Protein AF-A0A9P5CCK3-F1 (afdb_monomer)

Mean predicted aligned error: 15.85 Å

Structure (mmCIF, N/CA/C/O backbone):
data_AF-A0A9P5CCK3-F1
#
_entry.id   AF-A0A9P5CCK3-F1
#
loop_
_atom_site.group_PDB
_atom_site.id
_atom_site.type_symbol
_atom_site.label_atom_id
_atom_site.label_alt_id
_atom_site.label_comp_id
_atom_site.label_asym_id
_atom_site.label_entity_id
_atom_site.label_seq_id
_atom_site.pdbx_PDB_ins_code
_atom_site.Cartn_x
_atom_site.Cartn_y
_atom_site.Cartn_z
_atom_site.occupancy
_atom_site.B_iso_or_equiv
_atom_site.auth_seq_id
_atom_site.auth_comp_id
_atom_site.auth_asym_id
_atom_site.auth_atom_id
_atom_site.pdbx_PDB_model_num
ATOM 1 N N . MET A 1 1 ? -0.821 23.346 82.799 1.00 37.62 1 MET A N 1
ATOM 2 C CA . MET A 1 1 ? -0.224 23.910 81.573 1.00 37.62 1 MET A CA 1
ATOM 3 C C . MET A 1 1 ? 0.467 22.740 80.877 1.00 37.62 1 MET A C 1
ATOM 5 O O . MET A 1 1 ? 1.601 22.468 81.225 1.00 37.62 1 MET A O 1
ATOM 9 N N . THR A 1 2 ? -0.205 21.769 80.245 1.00 36.19 2 THR A N 1
ATOM 10 C CA . THR A 1 2 ? -1.056 21.750 79.024 1.00 36.19 2 THR A CA 1
ATOM 11 C C . THR A 1 2 ? -0.383 22.245 77.734 1.00 36.19 2 THR A C 1
ATOM 13 O O . THR A 1 2 ? 0.143 23.352 77.722 1.00 36.19 2 THR A O 1
ATOM 16 N N . HIS A 1 3 ? -0.530 21.403 76.689 1.00 37.19 3 HIS A N 1
ATOM 17 C CA . HIS A 1 3 ? -0.093 21.410 75.271 1.00 37.19 3 HIS A CA 1
ATOM 18 C C . HIS A 1 3 ? 1.233 20.679 74.959 1.00 37.19 3 HIS A C 1
ATOM 20 O O . HIS A 1 3 ? 2.292 21.119 75.388 1.00 37.19 3 HIS A O 1
ATOM 26 N N . GLU A 1 4 ? 1.240 19.447 74.409 1.00 31.91 4 GLU A N 1
ATOM 27 C CA . GLU A 1 4 ? 0.856 18.973 73.041 1.00 31.91 4 GLU A CA 1
ATOM 28 C C . GLU A 1 4 ? 1.623 19.697 71.920 1.00 31.91 4 GLU A C 1
ATOM 30 O O . GLU A 1 4 ? 1.479 20.899 71.750 1.00 31.91 4 GLU A O 1
ATOM 35 N N . GLN A 1 5 ? 2.637 19.041 71.335 1.00 36.97 5 GLN A N 1
ATOM 36 C CA . GLN A 1 5 ? 2.622 18.267 70.070 1.00 36.97 5 GLN A CA 1
ATOM 37 C C . GLN A 1 5 ? 2.594 19.122 68.792 1.00 36.97 5 GLN A C 1
ATOM 39 O O . GLN A 1 5 ? 1.658 19.879 68.588 1.00 36.97 5 GLN A O 1
ATOM 44 N N . GLN A 1 6 ? 3.584 18.892 67.913 1.00 32.06 6 GLN A N 1
ATOM 45 C CA . GLN A 1 6 ? 3.518 18.829 66.432 1.00 32.06 6 GLN A CA 1
ATOM 46 C C . GLN A 1 6 ? 4.976 18.770 65.924 1.00 32.06 6 GLN A C 1
ATOM 48 O O . GLN A 1 6 ? 5.731 19.717 66.097 1.00 32.06 6 GLN A O 1
ATOM 53 N N . SER A 1 7 ? 5.540 17.616 65.551 1.00 38.53 7 SER A N 1
ATOM 54 C CA . SER A 1 7 ? 5.262 16.786 64.367 1.00 38.53 7 SER A CA 1
ATOM 55 C C . SER A 1 7 ? 5.304 17.584 63.064 1.00 38.53 7 SER A C 1
ATOM 57 O O . SER A 1 7 ? 4.289 18.103 62.612 1.00 38.53 7 SER A O 1
ATOM 59 N N . THR A 1 8 ? 6.484 17.628 62.443 1.00 33.91 8 THR A N 1
ATOM 60 C CA . THR A 1 8 ? 6.640 18.051 61.048 1.00 33.91 8 THR A CA 1
ATOM 61 C C . THR A 1 8 ? 7.449 16.986 60.322 1.00 33.91 8 THR A C 1
ATOM 63 O O . THR A 1 8 ? 8.651 17.116 60.105 1.00 33.91 8 THR A O 1
ATOM 66 N N . VAL A 1 9 ? 6.787 15.878 59.984 1.00 35.50 9 VAL A N 1
ATOM 67 C CA . VAL A 1 9 ? 7.316 14.928 59.003 1.00 35.50 9 VAL A CA 1
ATOM 68 C C . VAL A 1 9 ? 7.017 15.521 57.631 1.00 35.50 9 VAL A C 1
ATOM 70 O O . VAL A 1 9 ? 5.876 15.525 57.172 1.00 35.50 9 VAL A O 1
ATOM 73 N N . ALA A 1 10 ? 8.041 16.090 57.001 1.00 37.50 10 ALA A N 1
ATOM 74 C CA . ALA A 1 10 ? 7.978 16.532 55.619 1.00 37.50 10 ALA A CA 1
ATOM 75 C C . ALA A 1 10 ? 7.849 15.296 54.713 1.00 37.50 10 ALA A C 1
ATOM 77 O O . ALA A 1 10 ? 8.830 14.606 54.442 1.00 37.50 10 ALA A O 1
ATOM 78 N N . ASN A 1 11 ? 6.628 15.006 54.260 1.00 35.56 11 ASN A N 1
ATOM 79 C CA . ASN A 1 11 ? 6.387 14.047 53.188 1.00 35.56 11 ASN A CA 1
ATOM 80 C C . ASN A 1 11 ? 6.945 14.623 51.880 1.00 35.56 11 ASN A C 1
ATOM 82 O O . ASN A 1 11 ? 6.294 15.406 51.187 1.00 35.56 11 ASN A O 1
ATOM 86 N N . VAL A 1 12 ? 8.173 14.229 51.553 1.00 36.00 12 VAL A N 1
ATOM 87 C CA . VAL A 1 12 ? 8.747 14.359 50.216 1.00 36.00 12 VAL A CA 1
ATOM 88 C C . VAL A 1 12 ? 7.986 13.391 49.313 1.00 36.00 12 VAL A C 1
ATOM 90 O O . VAL A 1 12 ? 8.250 12.193 49.303 1.00 36.00 12 VAL A O 1
ATOM 93 N N . ILE A 1 13 ? 7.002 13.906 48.577 1.00 36.75 13 ILE A N 1
ATOM 94 C CA . ILE A 1 13 ? 6.385 13.175 47.469 1.00 36.75 13 ILE A CA 1
ATOM 95 C C . ILE A 1 13 ? 7.411 13.173 46.334 1.00 36.75 13 ILE A C 1
ATOM 97 O O . ILE A 1 13 ? 7.508 14.118 45.551 1.00 36.75 13 ILE A O 1
ATOM 101 N N . THR A 1 14 ? 8.213 12.116 46.266 1.00 32.34 14 THR A N 1
ATOM 102 C CA . THR A 1 14 ? 8.982 11.762 45.077 1.00 32.34 14 THR A CA 1
ATOM 103 C C . THR A 1 14 ? 7.994 11.489 43.946 1.00 32.34 14 THR A C 1
ATOM 105 O O . THR A 1 14 ? 7.321 10.461 43.923 1.00 32.34 14 THR A O 1
ATOM 108 N N . ARG A 1 15 ? 7.881 12.432 43.003 1.00 35.34 15 ARG A N 1
ATOM 109 C CA . ARG A 1 15 ? 7.291 12.172 41.687 1.00 35.34 15 ARG A CA 1
ATOM 110 C C . ARG A 1 15 ? 8.165 11.130 40.996 1.00 35.34 15 ARG A C 1
ATOM 112 O O . ARG A 1 15 ? 9.223 11.451 40.468 1.00 35.34 15 ARG A O 1
ATOM 119 N N . THR A 1 16 ? 7.745 9.876 41.046 1.00 38.19 16 THR A N 1
ATOM 120 C CA . THR A 1 16 ? 8.231 8.845 40.140 1.00 38.19 16 THR A CA 1
ATOM 121 C C . THR A 1 16 ? 7.695 9.168 38.748 1.00 38.19 16 THR A C 1
ATOM 123 O O . THR A 1 16 ? 6.537 8.883 38.443 1.00 38.19 16 THR A O 1
ATOM 126 N N . ASP A 1 17 ? 8.532 9.788 37.910 1.00 43.38 17 ASP A N 1
ATOM 127 C CA . ASP A 1 17 ? 8.361 9.810 36.454 1.00 43.38 17 ASP A CA 1
ATOM 128 C C . ASP A 1 17 ? 8.371 8.359 35.955 1.00 43.38 17 ASP A C 1
ATOM 130 O O . ASP A 1 17 ? 9.406 7.774 35.638 1.00 43.38 17 ASP A O 1
ATOM 134 N N . SER A 1 18 ? 7.195 7.738 35.979 1.00 42.41 18 SER A N 1
ATOM 135 C CA . SER A 1 18 ? 6.959 6.450 35.344 1.00 42.41 18 SER A CA 1
ATOM 136 C C . SER A 1 18 ? 6.720 6.718 33.857 1.00 42.41 18 SER A C 1
ATOM 138 O O . SER A 1 18 ? 5.912 7.598 33.541 1.00 42.41 18 SER A O 1
ATOM 140 N N . PRO A 1 19 ? 7.386 6.008 32.928 1.00 44.81 19 PRO A N 1
ATOM 141 C CA . PRO A 1 19 ? 7.099 6.158 31.508 1.00 44.81 19 PRO A CA 1
ATOM 142 C C . PRO A 1 19 ? 5.617 5.848 31.269 1.00 44.81 19 PRO A C 1
ATOM 144 O O . PRO A 1 19 ? 5.087 4.857 31.773 1.00 44.81 19 PRO A O 1
ATOM 147 N N . SER A 1 20 ? 4.932 6.747 30.562 1.00 46.44 20 SER A N 1
ATOM 148 C CA . SER A 1 20 ? 3.494 6.628 30.309 1.00 46.44 20 SER A CA 1
ATOM 149 C C . SER A 1 20 ? 3.197 5.329 29.543 1.00 46.44 20 SER A C 1
ATOM 151 O O . SER A 1 20 ? 3.881 5.057 28.558 1.00 46.44 20 SER A O 1
ATOM 153 N N . PRO A 1 21 ? 2.206 4.516 29.956 1.00 48.84 21 PRO A N 1
ATOM 154 C CA . PRO 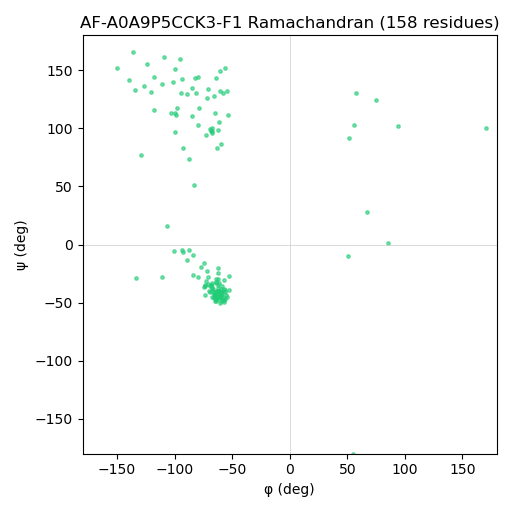A 1 21 ? 1.852 3.302 29.232 1.00 48.84 21 PRO A CA 1
ATOM 155 C C . PRO A 1 21 ? 1.154 3.639 27.906 1.00 48.84 21 PRO A C 1
ATOM 157 O O . PRO A 1 21 ? 0.140 4.347 27.880 1.00 48.84 21 PRO A O 1
ATOM 160 N N . SER A 1 22 ? 1.678 3.091 26.810 1.00 51.06 22 SER A N 1
ATOM 161 C CA . SER A 1 22 ? 1.081 3.171 25.476 1.00 51.06 22 SER A CA 1
ATOM 162 C C . SER A 1 22 ? -0.233 2.376 25.412 1.00 51.06 22 SER A C 1
ATOM 164 O O . SER A 1 22 ? -0.253 1.161 25.239 1.00 51.06 22 SER A O 1
ATOM 166 N N . VAL A 1 23 ? -1.365 3.064 25.553 1.00 54.59 23 VAL A N 1
ATOM 167 C CA . VAL A 1 23 ? -2.678 2.620 25.071 1.00 54.59 23 VAL A CA 1
ATOM 168 C C . VAL A 1 23 ? -2.683 2.536 23.540 1.00 54.59 23 VAL A C 1
ATOM 170 O O . VAL A 1 23 ? -2.604 3.539 22.828 1.00 54.59 23 VAL A O 1
ATOM 173 N N . MET A 1 24 ? -2.801 1.309 23.043 1.00 63.38 24 MET A N 1
ATOM 174 C CA . MET A 1 24 ? -2.922 1.005 21.622 1.00 63.38 24 MET A CA 1
ATOM 175 C C . MET A 1 24 ? -4.395 0.998 21.196 1.00 63.38 24 MET A C 1
ATOM 177 O O . MET A 1 24 ? -5.208 0.301 21.804 1.00 63.38 24 MET A O 1
ATOM 181 N N . VAL A 1 25 ? -4.735 1.721 20.130 1.00 68.69 25 VAL A N 1
ATOM 182 C CA . VAL A 1 25 ? -6.066 1.700 19.506 1.00 68.69 25 VAL A CA 1
ATOM 183 C C . VAL A 1 25 ? -6.030 0.832 18.256 1.00 68.69 25 VAL A C 1
ATOM 185 O O . VAL A 1 25 ? -5.062 0.854 17.500 1.00 68.69 25 VAL A O 1
ATOM 188 N N . ARG A 1 26 ? -7.090 0.044 18.057 1.00 76.81 26 ARG A N 1
ATOM 189 C CA . ARG A 1 26 ? -7.300 -0.786 16.869 1.00 76.81 26 ARG A CA 1
ATOM 190 C C . ARG A 1 26 ? -8.265 -0.072 15.935 1.00 76.81 26 ARG A C 1
ATOM 192 O O . ARG A 1 26 ? -9.439 0.058 16.267 1.00 76.81 26 ARG A O 1
ATOM 199 N N . GLU A 1 27 ? -7.786 0.356 14.779 1.00 80.81 27 GLU A N 1
ATOM 200 C CA . GLU A 1 27 ? -8.599 1.013 13.759 1.00 80.81 27 GLU A CA 1
ATOM 201 C C . GLU A 1 27 ? -8.754 0.103 12.541 1.00 80.81 27 GLU A C 1
ATOM 203 O O . GLU A 1 27 ? -7.809 -0.563 12.119 1.00 80.81 27 GLU A O 1
ATOM 208 N N . ARG A 1 28 ? -9.963 0.043 11.981 1.00 86.50 28 ARG A N 1
ATOM 209 C CA . ARG A 1 28 ? -10.212 -0.693 10.742 1.00 86.50 28 ARG A CA 1
ATOM 210 C C . ARG A 1 28 ? -9.889 0.209 9.558 1.00 86.50 28 ARG A C 1
ATOM 212 O O . ARG A 1 28 ? -10.643 1.131 9.270 1.00 86.50 28 ARG A O 1
ATOM 219 N N . MET A 1 29 ? -8.823 -0.122 8.846 1.00 90.94 29 MET A N 1
ATOM 220 C CA . MET A 1 29 ? -8.397 0.559 7.627 1.00 90.94 29 MET A CA 1
ATOM 221 C C . MET A 1 29 ? -8.830 -0.224 6.396 1.00 90.94 29 MET A C 1
ATOM 223 O O . MET A 1 29 ? -8.970 -1.446 6.443 1.00 90.94 29 MET A O 1
ATOM 227 N N . THR A 1 30 ? -9.071 0.472 5.289 1.00 92.06 30 THR A N 1
ATOM 228 C CA . THR A 1 30 ? -9.392 -0.140 3.994 1.00 92.06 30 THR A CA 1
ATOM 229 C C . THR A 1 30 ? -8.681 0.614 2.882 1.00 92.06 30 THR A C 1
ATOM 231 O O . THR A 1 30 ? -8.596 1.837 2.930 1.00 92.06 30 THR A O 1
ATOM 234 N N . ILE A 1 31 ? -8.194 -0.119 1.884 1.00 95.38 31 ILE A N 1
ATOM 235 C CA . ILE A 1 31 ? -7.645 0.433 0.648 1.00 95.38 31 ILE A CA 1
ATOM 236 C C . ILE A 1 31 ? -8.331 -0.209 -0.550 1.00 95.38 31 ILE A C 1
ATOM 238 O O . ILE A 1 31 ? -8.553 -1.425 -0.570 1.00 95.38 31 ILE A O 1
ATOM 242 N N . THR A 1 32 ? -8.677 0.608 -1.540 1.00 96.06 32 THR A N 1
ATOM 243 C CA . THR A 1 32 ? -9.223 0.127 -2.807 1.00 96.06 32 THR A CA 1
ATOM 244 C C . THR A 1 32 ? -8.122 -0.013 -3.852 1.00 96.06 32 THR A C 1
ATOM 246 O O . THR A 1 32 ? -7.055 0.597 -3.762 1.00 96.06 32 THR A O 1
ATOM 249 N N . ARG A 1 33 ? -8.391 -0.823 -4.876 1.00 96.50 33 ARG A N 1
ATOM 250 C CA . ARG A 1 33 ? -7.540 -0.935 -6.061 1.00 96.50 33 ARG A CA 1
ATOM 251 C C . ARG A 1 33 ? -7.298 0.424 -6.700 1.00 96.50 33 ARG A C 1
ATOM 253 O O . ARG A 1 33 ? -6.167 0.720 -7.059 1.00 96.50 33 ARG A O 1
ATOM 260 N N . GLU A 1 34 ? -8.347 1.224 -6.854 1.00 96.12 34 GLU A N 1
ATOM 261 C CA . GLU A 1 34 ? -8.258 2.536 -7.490 1.00 96.12 34 GLU A CA 1
ATOM 262 C C . GLU A 1 34 ? -7.292 3.450 -6.728 1.00 96.12 34 GLU A C 1
ATOM 264 O O . GLU A 1 34 ? -6.354 3.972 -7.330 1.00 96.12 34 GLU A O 1
ATOM 269 N N . ASP A 1 35 ? -7.428 3.532 -5.400 1.00 94.81 35 ASP A N 1
ATOM 270 C CA . ASP A 1 35 ? -6.526 4.321 -4.551 1.00 94.81 35 ASP A CA 1
ATOM 271 C C . ASP A 1 35 ? -5.070 3.847 -4.670 1.00 94.81 35 ASP A C 1
ATOM 273 O O . ASP A 1 35 ? -4.148 4.654 -4.821 1.00 94.81 35 ASP A O 1
ATOM 277 N N . ALA A 1 36 ? -4.854 2.526 -4.635 1.00 95.31 36 ALA A N 1
ATOM 278 C CA . ALA A 1 36 ? -3.523 1.941 -4.748 1.00 95.31 36 ALA A CA 1
ATOM 279 C C . ALA A 1 36 ? -2.887 2.225 -6.116 1.00 95.31 36 ALA A C 1
ATOM 281 O O . ALA A 1 36 ? -1.716 2.600 -6.175 1.00 95.31 36 ALA A O 1
ATOM 282 N N . VAL A 1 37 ? -3.651 2.090 -7.206 1.00 95.75 37 VAL A N 1
ATOM 283 C CA . VAL A 1 37 ? -3.193 2.376 -8.574 1.00 95.75 37 VAL A CA 1
ATOM 284 C C . VAL A 1 37 ? -2.848 3.853 -8.723 1.00 95.75 37 VAL A C 1
ATOM 286 O O . VAL A 1 37 ? -1.754 4.166 -9.190 1.00 95.75 37 VAL A O 1
ATOM 289 N N . ILE A 1 38 ? -3.729 4.760 -8.291 1.00 95.62 38 ILE A N 1
ATOM 290 C CA . ILE A 1 38 ? -3.504 6.212 -8.369 1.00 95.62 38 ILE A CA 1
ATOM 291 C C . ILE A 1 38 ? -2.201 6.603 -7.665 1.00 95.62 38 ILE A C 1
ATOM 293 O O . ILE A 1 38 ? -1.435 7.417 -8.184 1.00 95.62 38 ILE A O 1
ATOM 297 N N . ALA A 1 39 ? -1.920 6.001 -6.510 1.00 92.31 39 ALA A N 1
ATOM 298 C CA . ALA A 1 39 ? -0.742 6.326 -5.719 1.00 92.31 39 ALA A CA 1
ATOM 299 C C . ALA A 1 39 ? 0.589 5.921 -6.383 1.00 92.31 39 ALA A C 1
ATOM 301 O O . ALA A 1 39 ? 1.589 6.621 -6.206 1.00 92.31 39 ALA A O 1
ATOM 302 N N . VAL A 1 40 ? 0.625 4.818 -7.145 1.00 93.50 40 VAL A N 1
ATOM 303 C CA . VAL A 1 40 ? 1.889 4.250 -7.664 1.00 93.50 40 VAL A CA 1
ATOM 304 C C . VAL A 1 40 ? 2.063 4.378 -9.173 1.00 93.50 40 VAL A C 1
ATOM 306 O O . VAL A 1 40 ? 3.199 4.475 -9.638 1.00 93.50 40 VAL A O 1
ATOM 309 N N . ARG A 1 41 ? 0.974 4.416 -9.951 1.00 92.31 41 ARG A N 1
ATOM 310 C CA . ARG A 1 41 ? 1.024 4.288 -11.415 1.00 92.31 41 ARG A CA 1
ATOM 311 C C . ARG A 1 41 ? 1.908 5.346 -12.060 1.00 92.31 41 ARG A C 1
ATOM 313 O O . ARG A 1 41 ? 2.801 5.007 -12.825 1.00 92.31 41 ARG A O 1
ATOM 320 N N . GLY A 1 42 ? 1.737 6.610 -11.672 1.00 91.88 42 GLY A N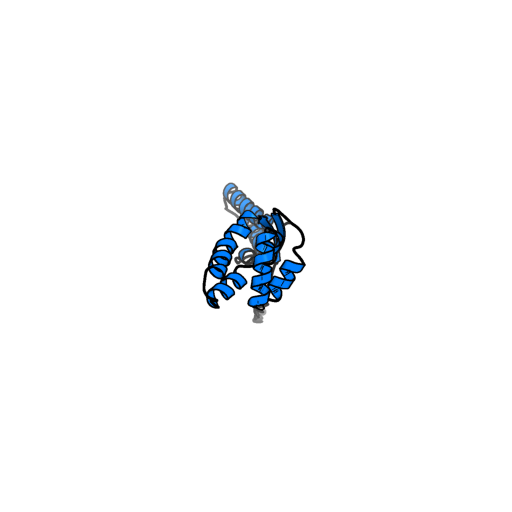 1
ATOM 321 C CA . GLY A 1 42 ? 2.540 7.702 -12.225 1.00 91.88 42 GLY A CA 1
ATOM 322 C C . GLY A 1 42 ? 4.042 7.561 -11.950 1.00 91.88 42 GLY A C 1
ATOM 323 O O . GLY A 1 42 ? 4.858 7.940 -12.787 1.00 91.88 42 GLY A O 1
ATOM 324 N N . GLN A 1 43 ? 4.428 6.985 -10.806 1.00 92.06 43 GLN A N 1
ATOM 325 C CA . GLN A 1 43 ? 5.836 6.740 -10.482 1.00 92.06 43 GLN A CA 1
ATOM 326 C C . GLN A 1 43 ? 6.399 5.572 -11.299 1.00 92.06 43 GLN A C 1
ATOM 328 O O . GLN A 1 43 ? 7.496 5.692 -11.840 1.00 92.06 43 GLN A O 1
ATOM 333 N N . ILE A 1 44 ? 5.633 4.486 -11.430 1.00 92.50 44 ILE A N 1
ATOM 334 C CA . ILE A 1 44 ? 5.993 3.312 -12.235 1.00 92.50 44 ILE A CA 1
ATOM 335 C C . ILE A 1 44 ? 6.170 3.706 -13.705 1.00 92.50 44 ILE A C 1
ATOM 337 O O . ILE A 1 44 ? 7.229 3.460 -14.280 1.00 92.50 44 ILE A O 1
ATOM 341 N N . ASP A 1 45 ? 5.193 4.412 -14.280 1.00 93.25 45 ASP A N 1
ATOM 342 C CA . ASP A 1 45 ? 5.265 4.896 -15.660 1.00 93.25 45 ASP A CA 1
ATOM 343 C C . ASP A 1 45 ? 6.486 5.816 -15.856 1.00 93.25 45 ASP A C 1
ATOM 345 O O . ASP A 1 45 ? 7.185 5.727 -16.864 1.00 93.25 45 ASP A O 1
ATOM 349 N N . THR A 1 46 ? 6.796 6.682 -14.884 1.00 92.25 46 THR A N 1
ATOM 350 C CA . THR A 1 46 ? 7.983 7.553 -14.964 1.00 92.25 46 THR A CA 1
ATOM 351 C C . THR A 1 46 ? 9.279 6.745 -14.933 1.00 92.25 46 THR A C 1
ATOM 353 O O . THR A 1 46 ? 10.185 7.038 -15.711 1.00 92.25 46 THR A O 1
ATOM 356 N N . ILE A 1 47 ? 9.375 5.730 -14.070 1.00 91.44 47 ILE A N 1
ATOM 357 C CA . ILE A 1 47 ? 10.560 4.869 -13.961 1.00 91.44 47 ILE A CA 1
ATOM 358 C C . ILE A 1 47 ? 10.802 4.109 -15.267 1.00 91.44 47 ILE A C 1
ATOM 360 O O . ILE A 1 47 ? 11.939 4.062 -15.728 1.00 91.44 47 ILE A O 1
ATOM 364 N N . TRP A 1 48 ? 9.754 3.573 -15.896 1.00 90.25 48 TRP A N 1
ATOM 365 C CA . TRP A 1 48 ? 9.888 2.839 -17.158 1.00 90.25 48 TRP A CA 1
ATOM 366 C C . TRP A 1 48 ? 10.231 3.720 -18.360 1.00 90.25 48 TRP A C 1
ATOM 368 O O . TRP A 1 48 ? 10.875 3.251 -19.296 1.00 90.25 48 TRP A O 1
ATOM 378 N N . ASN A 1 49 ? 9.830 4.993 -18.339 1.00 91.56 49 ASN A N 1
ATOM 379 C CA . ASN A 1 49 ? 10.096 5.938 -19.428 1.00 91.56 49 ASN A CA 1
ATOM 380 C C . ASN A 1 49 ? 11.383 6.760 -19.241 1.00 91.56 49 ASN A C 1
ATOM 382 O O . ASN A 1 49 ? 11.767 7.506 -20.143 1.00 91.56 49 ASN A O 1
ATOM 386 N N . SER A 1 50 ? 12.046 6.651 -18.088 1.00 86.31 50 SER A N 1
ATOM 387 C CA . SER A 1 50 ? 13.243 7.429 -17.756 1.00 86.31 50 SER A CA 1
ATOM 388 C C . SER A 1 50 ? 14.496 6.560 -17.745 1.00 86.31 50 SER A C 1
ATOM 390 O O . SER A 1 50 ? 14.441 5.340 -17.600 1.00 86.31 50 SER A O 1
ATOM 392 N N . ALA A 1 51 ? 15.665 7.197 -17.846 1.00 86.75 51 ALA A N 1
ATOM 393 C CA . ALA A 1 51 ? 16.903 6.530 -17.461 1.00 86.75 51 ALA A CA 1
ATOM 394 C C . ALA A 1 51 ? 16.837 6.143 -15.973 1.00 86.75 51 ALA A C 1
ATOM 396 O O . ALA A 1 51 ? 16.191 6.827 -15.179 1.00 86.75 51 ALA A O 1
ATOM 397 N N . TRP A 1 52 ? 17.514 5.053 -15.602 1.00 88.62 52 TRP A N 1
ATOM 398 C CA . TRP A 1 52 ? 17.521 4.552 -14.229 1.00 88.62 52 TRP A CA 1
ATOM 399 C C . TRP A 1 52 ? 17.940 5.644 -13.229 1.00 88.62 52 TRP A C 1
ATOM 401 O O . TRP A 1 52 ? 19.102 6.052 -13.200 1.00 88.62 52 TRP A O 1
ATOM 411 N N . ASP A 1 53 ? 16.995 6.095 -12.399 1.00 91.56 53 ASP A N 1
ATOM 412 C CA . ASP A 1 53 ? 17.193 7.159 -11.409 1.00 91.56 53 ASP A CA 1
ATOM 413 C C . ASP A 1 53 ? 16.959 6.626 -9.993 1.00 91.56 53 ASP A C 1
ATOM 415 O O . ASP A 1 53 ? 15.851 6.237 -9.617 1.00 91.56 53 ASP A O 1
ATOM 419 N N . VAL A 1 54 ? 18.012 6.632 -9.179 1.00 90.69 54 VAL A N 1
ATOM 420 C CA . VAL A 1 54 ? 17.984 6.131 -7.799 1.00 90.69 54 VAL A CA 1
ATOM 421 C C . VAL A 1 54 ? 16.952 6.861 -6.929 1.00 90.69 54 VAL A C 1
ATOM 423 O O . VAL A 1 54 ? 16.305 6.223 -6.102 1.00 90.69 54 VAL A O 1
ATOM 42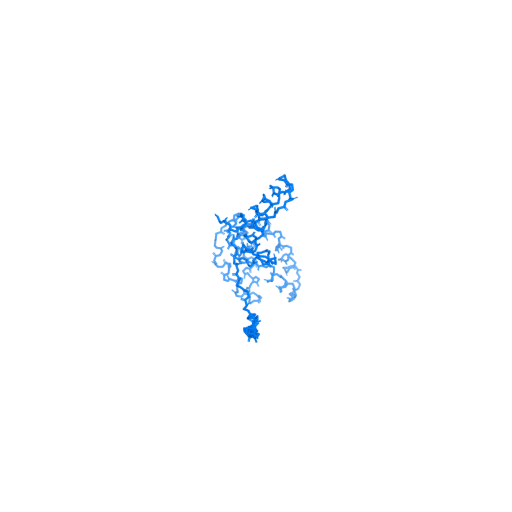6 N N . ASN A 1 55 ? 16.739 8.165 -7.122 1.00 92.06 55 ASN A N 1
ATOM 427 C CA . ASN A 1 55 ? 15.778 8.934 -6.329 1.00 92.06 55 ASN A CA 1
ATOM 428 C C . ASN A 1 55 ? 14.336 8.529 -6.642 1.00 92.06 55 ASN A C 1
ATOM 430 O O . ASN A 1 55 ? 13.529 8.381 -5.726 1.00 92.06 55 ASN A O 1
ATOM 434 N N . LEU A 1 56 ? 14.016 8.309 -7.922 1.00 90.88 56 LEU A N 1
ATOM 435 C CA . LEU A 1 56 ? 12.693 7.822 -8.327 1.00 90.88 56 LEU A CA 1
ATOM 436 C C . LEU A 1 56 ? 12.435 6.413 -7.792 1.00 90.88 56 LEU A C 1
ATOM 438 O O . LEU A 1 56 ? 11.364 6.148 -7.249 1.00 90.88 56 LEU A O 1
ATOM 442 N N . ASN A 1 57 ? 13.438 5.537 -7.878 1.00 92.44 57 ASN A N 1
ATOM 443 C CA . ASN A 1 57 ? 13.365 4.186 -7.330 1.00 92.44 57 ASN A CA 1
ATOM 444 C C . ASN A 1 57 ? 13.138 4.197 -5.806 1.00 92.44 57 ASN A C 1
ATOM 446 O O . ASN A 1 57 ? 12.254 3.502 -5.308 1.00 92.44 57 ASN A O 1
ATOM 450 N N . ASN A 1 58 ? 13.883 5.020 -5.062 1.00 92.81 58 ASN A N 1
ATOM 451 C CA . ASN A 1 58 ? 13.705 5.145 -3.613 1.00 92.81 58 ASN A CA 1
ATOM 452 C C . ASN A 1 58 ? 12.320 5.690 -3.258 1.00 92.81 58 ASN A C 1
ATOM 454 O O . ASN A 1 58 ? 11.662 5.156 -2.369 1.00 92.81 58 ASN A O 1
ATOM 458 N N . LYS A 1 59 ? 11.834 6.686 -4.002 1.00 93.19 59 LYS A N 1
ATOM 459 C CA . LYS A 1 59 ? 10.496 7.245 -3.796 1.00 93.19 59 LYS A CA 1
ATOM 460 C C . LYS A 1 59 ? 9.393 6.208 -4.016 1.00 93.19 59 LYS A C 1
ATOM 462 O O . LYS A 1 59 ? 8.454 6.151 -3.222 1.00 93.19 59 LYS A O 1
ATOM 467 N N . LEU A 1 60 ? 9.510 5.373 -5.052 1.00 93.75 60 LEU A N 1
ATOM 468 C CA . LEU A 1 60 ? 8.568 4.273 -5.277 1.00 93.75 60 LEU A CA 1
ATOM 469 C C . LEU A 1 60 ? 8.613 3.262 -4.133 1.00 93.75 60 LEU A C 1
ATOM 471 O O . LEU A 1 60 ? 7.568 2.876 -3.612 1.00 93.75 60 LEU A O 1
ATOM 475 N N . LYS A 1 61 ? 9.816 2.900 -3.682 1.00 93.94 61 LYS A N 1
ATOM 476 C CA . LYS A 1 61 ? 10.000 2.001 -2.540 1.00 93.94 61 LYS A CA 1
ATOM 477 C C . LYS A 1 61 ? 9.353 2.531 -1.258 1.00 93.94 61 LYS A C 1
ATOM 479 O O . LYS A 1 61 ? 8.749 1.751 -0.534 1.00 93.94 61 LYS A O 1
ATOM 484 N N . GLU A 1 62 ? 9.473 3.827 -0.986 1.00 93.44 62 GLU A N 1
ATOM 485 C CA . GLU A 1 62 ? 8.869 4.481 0.185 1.00 93.44 62 GLU A CA 1
ATOM 486 C C . GLU A 1 62 ? 7.348 4.631 0.067 1.00 93.44 62 GLU A C 1
ATOM 488 O O . GLU A 1 62 ? 6.645 4.597 1.074 1.00 93.44 62 GLU A O 1
ATOM 493 N N . THR A 1 63 ? 6.834 4.796 -1.154 1.00 93.88 63 THR A N 1
ATOM 494 C CA . THR A 1 63 ? 5.391 4.925 -1.408 1.00 93.88 63 THR A CA 1
ATOM 495 C C . THR A 1 63 ? 4.676 3.579 -1.258 1.00 93.88 63 THR A C 1
ATOM 497 O O . THR A 1 63 ? 3.527 3.531 -0.821 1.00 93.88 63 THR A O 1
ATOM 500 N N . LEU A 1 64 ? 5.335 2.479 -1.629 1.00 94.94 64 LEU A N 1
ATOM 501 C CA . LEU A 1 64 ? 4.746 1.146 -1.601 1.00 94.94 64 LEU A CA 1
ATOM 502 C C . LEU A 1 64 ? 4.547 0.629 -0.175 1.00 94.94 64 LEU A C 1
ATOM 504 O O . LEU A 1 64 ? 5.453 0.620 0.655 1.00 94.94 64 LEU A O 1
ATOM 508 N N . THR A 1 65 ? 3.363 0.075 0.062 1.00 95.12 65 THR A N 1
ATOM 509 C CA . THR A 1 65 ? 3.050 -0.698 1.265 1.00 95.12 65 THR A CA 1
ATOM 510 C C . THR A 1 65 ? 2.544 -2.081 0.874 1.00 95.12 65 THR A C 1
ATOM 512 O O . THR A 1 65 ? 1.980 -2.260 -0.208 1.00 95.12 65 THR A O 1
ATOM 515 N N . GLU A 1 66 ? 2.688 -3.063 1.766 1.00 95.31 66 GLU A N 1
ATOM 516 C CA . GLU A 1 66 ? 2.152 -4.417 1.555 1.00 95.31 66 GLU A CA 1
ATOM 517 C C . GLU A 1 66 ? 0.652 -4.386 1.211 1.00 95.31 66 GLU A C 1
ATOM 519 O O . GLU A 1 66 ? 0.205 -5.077 0.298 1.00 95.31 66 GLU A O 1
ATOM 524 N N . GLN A 1 67 ? -0.114 -3.507 1.869 1.00 95.50 67 GLN A N 1
ATOM 525 C CA . GLN A 1 67 ? -1.566 -3.416 1.685 1.00 95.50 67 GLN A CA 1
ATOM 526 C C . GLN A 1 67 ? -1.955 -2.886 0.305 1.00 95.50 67 GLN A C 1
ATOM 528 O O . GLN A 1 67 ? -2.933 -3.353 -0.279 1.00 95.50 67 GLN A O 1
ATOM 533 N N . MET A 1 68 ? -1.164 -1.962 -0.249 1.00 95.81 68 MET A N 1
ATOM 534 C CA . MET A 1 68 ? -1.326 -1.517 -1.634 1.00 95.81 68 MET A CA 1
ATOM 535 C C . MET A 1 68 ? -1.039 -2.661 -2.599 1.00 95.81 68 MET A C 1
ATOM 537 O O . MET A 1 68 ? -1.858 -2.942 -3.469 1.00 95.81 68 MET A O 1
ATOM 541 N N . VAL A 1 69 ? 0.083 -3.363 -2.408 1.00 96.06 69 VAL A N 1
ATOM 542 C CA . VAL A 1 69 ? 0.502 -4.464 -3.286 1.00 96.06 69 VAL A CA 1
ATOM 543 C C . VAL A 1 69 ? -0.570 -5.550 -3.381 1.00 96.06 69 VAL A C 1
ATOM 545 O O . VAL A 1 69 ? -0.819 -6.050 -4.473 1.00 96.06 69 VAL A O 1
ATOM 548 N N . ILE A 1 70 ? -1.272 -5.864 -2.288 1.00 96.25 70 ILE A N 1
ATOM 549 C CA . ILE A 1 70 ? -2.359 -6.858 -2.278 1.00 96.25 70 ILE A CA 1
ATOM 550 C C . ILE A 1 70 ? -3.454 -6.549 -3.312 1.00 96.25 70 ILE A C 1
ATOM 552 O O . ILE A 1 70 ? -3.904 -7.463 -4.009 1.00 96.25 70 ILE A O 1
ATOM 556 N N . VAL A 1 71 ? -3.877 -5.287 -3.425 1.00 96.88 71 VAL A N 1
ATOM 557 C CA . VAL A 1 71 ? -5.012 -4.870 -4.274 1.00 96.88 71 VAL A CA 1
ATOM 558 C C . VAL A 1 71 ? -4.608 -4.414 -5.674 1.00 96.88 71 VAL A C 1
ATOM 560 O O . VAL A 1 71 ? -5.483 -4.122 -6.494 1.00 96.88 71 VAL A O 1
ATOM 563 N N . LEU A 1 72 ? -3.303 -4.335 -5.959 1.00 96.56 72 LEU A N 1
ATOM 564 C CA . LEU A 1 72 ? -2.835 -3.918 -7.275 1.00 96.56 72 LEU A CA 1
ATOM 565 C C . LEU A 1 72 ? -3.269 -4.914 -8.367 1.00 96.56 72 LEU A C 1
ATOM 567 O O . LEU A 1 72 ? -3.268 -6.129 -8.137 1.00 96.56 72 LEU A O 1
ATOM 571 N N . PRO A 1 73 ? -3.605 -4.409 -9.565 1.00 95.69 73 PRO A N 1
ATOM 572 C CA . PRO A 1 73 ? -3.850 -5.231 -10.740 1.00 95.69 73 PRO A CA 1
ATOM 573 C C . PRO A 1 73 ? -2.661 -6.143 -11.100 1.00 95.69 73 PRO A C 1
ATOM 575 O O . PRO A 1 73 ? -1.511 -5.775 -10.836 1.00 95.69 73 PRO A O 1
ATOM 578 N N . PRO A 1 74 ? -2.906 -7.303 -11.740 1.00 94.44 74 PRO A N 1
ATOM 579 C CA . PRO A 1 74 ? -1.850 -8.234 -12.141 1.00 94.44 74 PRO A CA 1
ATOM 580 C C . PRO A 1 74 ? -0.762 -7.625 -13.037 1.00 94.44 74 PRO A C 1
ATOM 582 O O . PRO A 1 74 ? 0.413 -7.915 -12.830 1.00 94.44 74 PRO A O 1
ATOM 585 N N . ASP A 1 75 ? -1.128 -6.753 -13.979 1.00 93.69 75 ASP A N 1
ATOM 586 C CA . ASP A 1 75 ? -0.193 -6.065 -14.881 1.00 93.69 75 ASP A CA 1
ATOM 587 C C . ASP A 1 75 ? 0.793 -5.182 -14.105 1.00 93.69 75 ASP A C 1
ATOM 589 O O . ASP A 1 75 ? 2.005 -5.271 -14.288 1.00 93.69 75 ASP A O 1
ATOM 593 N N . ILE A 1 76 ? 0.293 -4.406 -13.140 1.00 94.50 76 ILE A N 1
ATOM 594 C CA . ILE A 1 76 ? 1.143 -3.554 -12.300 1.00 94.50 76 ILE A CA 1
ATOM 595 C C . ILE A 1 76 ? 2.008 -4.400 -11.357 1.00 94.50 76 ILE A C 1
ATOM 597 O O . ILE A 1 76 ? 3.162 -4.059 -11.100 1.00 94.50 76 ILE A O 1
ATOM 601 N N . LYS A 1 77 ? 1.490 -5.523 -10.846 1.00 95.31 77 LYS A N 1
ATOM 602 C CA . LYS A 1 77 ? 2.279 -6.463 -10.030 1.00 95.31 77 LYS A CA 1
ATOM 603 C C . LYS A 1 77 ? 3.443 -7.064 -10.824 1.00 95.31 77 LYS A C 1
ATOM 605 O O . LYS A 1 77 ? 4.526 -7.240 -10.266 1.00 95.31 77 LYS A O 1
ATOM 610 N N . GLU A 1 78 ? 3.254 -7.357 -12.107 1.00 94.44 78 GLU A N 1
ATOM 611 C CA . GLU A 1 78 ? 4.310 -7.873 -12.985 1.00 94.44 78 GLU A CA 1
ATOM 612 C C . GLU A 1 78 ? 5.405 -6.824 -13.241 1.00 94.44 78 GLU A C 1
ATOM 614 O O . GLU A 1 78 ? 6.600 -7.106 -13.078 1.00 94.44 78 GLU A O 1
ATOM 619 N N . GLU A 1 79 ? 5.006 -5.585 -13.538 1.00 94.75 79 GLU A N 1
ATOM 620 C CA . GLU A 1 79 ? 5.927 -4.450 -13.656 1.00 94.75 79 GLU A CA 1
ATOM 621 C C . GLU A 1 79 ? 6.713 -4.237 -12.353 1.00 94.75 79 GLU A C 1
ATOM 623 O O . GLU A 1 79 ? 7.945 -4.152 -12.367 1.00 94.75 79 GLU A O 1
ATOM 628 N N . LEU A 1 80 ? 6.025 -4.237 -11.206 1.00 95.50 80 LEU A N 1
ATOM 629 C CA . LEU A 1 80 ? 6.653 -4.107 -9.890 1.00 95.50 80 LEU A CA 1
ATOM 630 C C . LEU A 1 80 ? 7.571 -5.279 -9.550 1.00 95.50 80 LEU A C 1
ATOM 632 O O . LEU A 1 80 ? 8.587 -5.067 -8.897 1.00 95.50 80 LEU A O 1
ATOM 636 N N . THR A 1 81 ? 7.263 -6.495 -10.001 1.00 95.69 81 THR A N 1
ATOM 637 C CA . THR A 1 81 ? 8.136 -7.664 -9.810 1.00 95.69 81 THR A CA 1
ATOM 638 C C . THR A 1 81 ? 9.458 -7.464 -10.538 1.00 95.69 81 THR A C 1
ATOM 640 O O . THR A 1 81 ? 10.531 -7.689 -9.976 1.00 95.69 81 THR A O 1
ATOM 643 N N . THR A 1 82 ? 9.392 -6.997 -11.784 1.00 94.69 82 THR A N 1
ATOM 644 C CA . THR A 1 82 ? 10.588 -6.710 -12.583 1.00 94.69 82 THR A CA 1
ATOM 645 C C . THR A 1 82 ? 11.396 -5.580 -11.953 1.00 94.69 82 THR A C 1
ATOM 647 O O . THR A 1 82 ? 12.602 -5.715 -11.736 1.00 94.69 82 THR A O 1
ATOM 650 N N . TRP A 1 83 ? 10.719 -4.497 -11.576 1.00 95.50 83 TRP A N 1
ATOM 651 C CA . TRP A 1 83 ? 11.331 -3.365 -10.894 1.00 95.50 83 TRP A CA 1
ATOM 652 C C . TRP A 1 83 ? 11.985 -3.753 -9.556 1.00 95.50 83 TRP A C 1
ATOM 654 O O . TRP A 1 83 ? 13.110 -3.335 -9.267 1.00 95.50 83 TRP A O 1
ATOM 664 N N . ALA A 1 84 ? 11.322 -4.571 -8.737 1.00 95.19 84 ALA A N 1
ATOM 665 C CA . ALA A 1 84 ? 11.824 -4.976 -7.427 1.00 95.19 84 ALA A CA 1
ATOM 666 C C . ALA A 1 84 ? 13.114 -5.799 -7.559 1.00 95.19 84 ALA A C 1
ATOM 668 O O . ALA A 1 84 ? 14.084 -5.510 -6.858 1.00 95.19 84 ALA A O 1
ATOM 669 N N . ARG A 1 85 ? 13.173 -6.705 -8.544 1.00 94.81 85 ARG A N 1
ATOM 670 C CA . ARG A 1 85 ? 14.383 -7.476 -8.870 1.00 94.81 85 ARG A CA 1
ATOM 671 C C . ARG A 1 85 ? 15.532 -6.594 -9.343 1.00 94.81 85 ARG A C 1
ATOM 673 O O . ARG A 1 85 ? 16.666 -6.777 -8.913 1.00 94.81 85 ARG A O 1
ATOM 680 N N . MET A 1 86 ? 15.249 -5.621 -10.212 1.00 92.38 86 MET A N 1
ATOM 681 C CA . MET A 1 86 ? 16.264 -4.682 -10.706 1.00 92.38 86 MET A CA 1
ATOM 682 C C . MET A 1 86 ? 16.789 -3.760 -9.598 1.00 92.38 86 MET A C 1
ATOM 684 O O . MET A 1 86 ? 17.980 -3.462 -9.556 1.00 92.38 86 MET A O 1
ATOM 688 N N . SER A 1 87 ? 15.911 -3.315 -8.696 1.00 91.50 87 SER A N 1
ATOM 689 C CA . SER A 1 87 ? 16.259 -2.421 -7.583 1.00 91.50 87 SER A CA 1
ATOM 690 C C . SER A 1 87 ? 16.815 -3.147 -6.352 1.00 91.50 87 SER A C 1
ATOM 692 O O . SER A 1 87 ? 17.285 -2.491 -5.423 1.00 91.50 87 SER A O 1
ATOM 694 N N . GLY A 1 88 ? 16.760 -4.484 -6.317 1.00 92.25 88 GLY A N 1
ATOM 695 C CA . GLY A 1 88 ? 17.142 -5.289 -5.154 1.00 92.25 88 GLY A CA 1
ATOM 696 C C . GLY A 1 8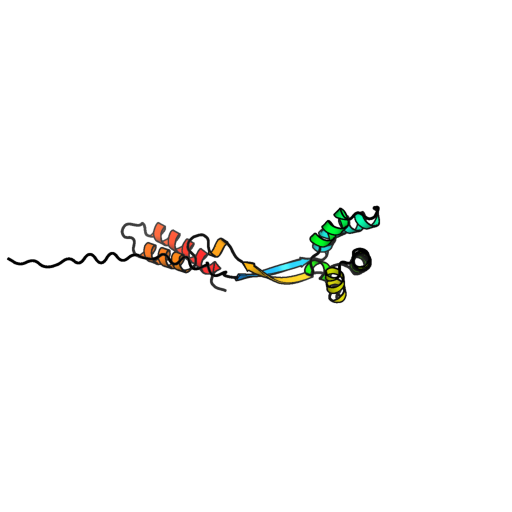8 ? 16.202 -5.113 -3.954 1.00 92.25 88 GLY A C 1
ATOM 697 O O . GLY A 1 88 ? 16.624 -5.229 -2.801 1.00 92.25 88 GLY A O 1
ATOM 698 N N . SER A 1 89 ? 14.930 -4.788 -4.196 1.00 92.44 89 SER A N 1
ATOM 699 C CA . SER A 1 89 ? 13.932 -4.530 -3.153 1.00 92.44 89 SER A CA 1
ATOM 700 C C . SER A 1 89 ? 13.238 -5.817 -2.699 1.00 92.44 89 SER A C 1
ATOM 702 O O . SER A 1 89 ? 12.057 -6.036 -2.961 1.00 92.44 89 SER A O 1
ATOM 704 N N . THR A 1 90 ? 13.963 -6.640 -1.938 1.00 93.75 90 THR A N 1
ATOM 705 C CA . THR A 1 90 ? 13.507 -7.963 -1.465 1.00 93.75 90 THR A CA 1
ATOM 706 C C . THR A 1 90 ? 12.205 -7.938 -0.656 1.00 93.75 90 THR A C 1
ATOM 708 O O . THR A 1 90 ? 11.419 -8.885 -0.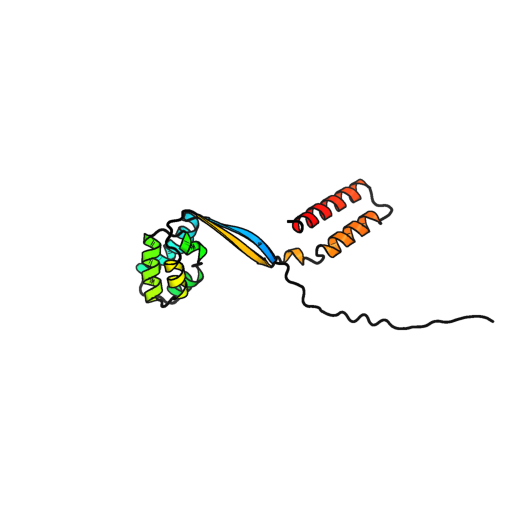711 1.00 93.75 90 THR A O 1
ATOM 711 N N . CYS A 1 91 ? 11.933 -6.852 0.077 1.00 94.38 91 CYS A N 1
ATOM 712 C CA . CYS A 1 91 ? 10.673 -6.682 0.804 1.00 94.38 91 CYS A CA 1
ATOM 713 C C . CYS A 1 91 ? 9.470 -6.606 -0.144 1.00 94.38 91 CYS A C 1
ATOM 715 O O . CYS A 1 91 ? 8.460 -7.259 0.103 1.00 94.38 91 CYS A O 1
ATOM 717 N N . VAL A 1 92 ? 9.604 -5.874 -1.254 1.00 94.75 92 VAL A N 1
ATOM 718 C CA . VAL A 1 92 ? 8.543 -5.729 -2.255 1.00 94.75 92 VAL A CA 1
ATOM 719 C C . VAL A 1 92 ? 8.343 -7.038 -3.012 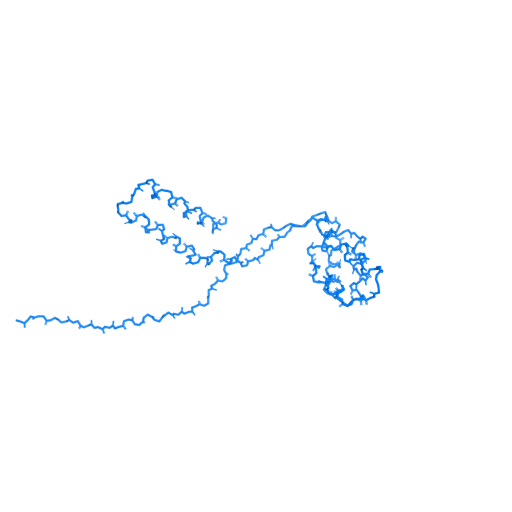1.00 94.75 92 VAL A C 1
ATOM 721 O O . VAL A 1 92 ? 7.200 -7.437 -3.210 1.00 94.75 92 VAL A O 1
ATOM 724 N N . GLU A 1 93 ? 9.422 -7.751 -3.352 1.00 95.38 93 GLU A N 1
ATOM 725 C CA . GLU A 1 93 ? 9.324 -9.101 -3.934 1.00 95.38 93 GLU A CA 1
ATOM 726 C C . GLU A 1 93 ? 8.523 -10.042 -3.026 1.00 95.38 93 GLU A C 1
ATOM 728 O O . GLU A 1 93 ? 7.576 -10.681 -3.476 1.00 95.38 93 GLU A O 1
ATOM 733 N N . THR A 1 94 ? 8.820 -10.042 -1.724 1.00 96.25 94 THR A N 1
ATOM 734 C CA . THR A 1 94 ? 8.101 -10.877 -0.748 1.00 96.25 94 THR A CA 1
ATOM 735 C C . THR A 1 94 ? 6.614 -10.515 -0.665 1.00 96.25 94 THR A C 1
ATOM 737 O O . THR A 1 94 ? 5.763 -11.397 -0.548 1.00 96.25 94 THR A O 1
ATOM 740 N N . TRP A 1 95 ? 6.269 -9.224 -0.714 1.00 96.75 95 TRP A N 1
ATOM 741 C CA . TRP A 1 95 ? 4.868 -8.791 -0.729 1.00 96.75 95 TRP A CA 1
ATOM 742 C C . TRP A 1 95 ? 4.150 -9.241 -2.002 1.00 96.75 95 TRP A C 1
ATOM 744 O O . TRP A 1 95 ? 3.023 -9.723 -1.921 1.00 96.75 95 TRP A O 1
ATOM 754 N N . LEU A 1 96 ? 4.806 -9.135 -3.160 1.00 95.62 96 LEU A N 1
ATOM 755 C CA . LEU A 1 96 ? 4.263 -9.559 -4.453 1.00 95.62 96 LEU A CA 1
ATOM 756 C C . LEU A 1 96 ? 4.030 -11.073 -4.509 1.00 95.62 96 LEU A C 1
ATOM 758 O O . LEU A 1 96 ? 2.974 -11.505 -4.963 1.00 95.62 96 LEU A O 1
ATOM 762 N N . GLU A 1 97 ? 4.955 -11.874 -3.976 1.00 94.31 97 GLU A N 1
ATOM 763 C CA . GLU A 1 97 ? 4.806 -13.333 -3.875 1.00 94.31 97 GLU A CA 1
ATOM 764 C C . GLU A 1 97 ? 3.615 -13.745 -3.001 1.00 94.31 97 GLU A C 1
ATOM 766 O O . GLU A 1 97 ? 2.944 -14.739 -3.281 1.00 94.31 97 GLU A O 1
ATOM 771 N N . ARG A 1 98 ? 3.327 -12.976 -1.944 1.00 93.44 98 ARG A N 1
ATOM 772 C CA . ARG A 1 98 ? 2.170 -13.206 -1.064 1.00 93.44 98 ARG A CA 1
ATOM 773 C C . ARG A 1 98 ? 0.864 -12.682 -1.658 1.00 93.44 98 ARG A C 1
ATOM 775 O O . ARG A 1 98 ? -0.201 -13.217 -1.359 1.00 93.44 98 ARG A O 1
ATOM 782 N N . ALA A 1 99 ? 0.928 -11.654 -2.498 1.00 92.81 99 ALA A N 1
ATOM 783 C CA . ALA A 1 99 ? -0.217 -10.979 -3.101 1.00 92.81 99 ALA A CA 1
ATOM 784 C C . ALA A 1 99 ? -0.749 -11.696 -4.359 1.00 92.81 99 ALA A C 1
ATOM 786 O O . ALA A 1 99 ? -0.958 -11.071 -5.402 1.00 92.81 99 ALA A O 1
ATOM 787 N N . THR A 1 100 ? -1.009 -13.002 -4.260 1.00 88.56 100 THR A N 1
ATOM 788 C CA . THR A 1 100 ? -1.463 -13.839 -5.389 1.00 88.56 100 THR A CA 1
ATOM 789 C C . THR A 1 100 ? -2.903 -13.566 -5.822 1.00 88.56 100 THR A C 1
ATOM 791 O O . THR A 1 100 ? -3.279 -13.848 -6.956 1.00 88.56 100 THR A O 1
ATOM 794 N N . GLU A 1 101 ? -3.720 -13.013 -4.928 1.00 88.00 101 GLU A N 1
ATOM 795 C CA . GLU A 1 101 ? -5.132 -12.748 -5.184 1.00 88.00 101 GLU A CA 1
ATOM 796 C C . GLU A 1 101 ? -5.346 -11.437 -5.960 1.00 88.00 101 GLU A C 1
ATOM 798 O O . GLU A 1 101 ? -4.682 -10.427 -5.712 1.00 88.00 101 GLU A O 1
ATOM 803 N N . ASP A 1 102 ? -6.334 -11.431 -6.858 1.00 92.00 102 ASP A N 1
ATOM 804 C CA . ASP A 1 102 ? -6.783 -10.234 -7.574 1.00 92.00 102 ASP A CA 1
ATOM 805 C C . ASP A 1 102 ? -7.945 -9.561 -6.820 1.00 92.00 102 ASP A C 1
ATOM 807 O O . ASP A 1 102 ? -9.123 -9.800 -7.089 1.00 92.00 102 ASP A O 1
ATOM 811 N N . LYS A 1 103 ? -7.616 -8.746 -5.809 1.00 91.31 103 LYS A N 1
ATOM 812 C CA . LYS A 1 103 ? -8.603 -8.080 -4.939 1.00 91.31 103 LYS A CA 1
ATOM 813 C C . LYS A 1 103 ? -8.946 -6.679 -5.432 1.00 91.31 103 LYS A C 1
ATOM 815 O O . LYS A 1 103 ? -8.076 -5.943 -5.887 1.00 91.31 103 LYS A O 1
ATOM 820 N N . GLN A 1 104 ? -10.214 -6.289 -5.303 1.00 94.56 104 GLN A N 1
ATOM 821 C CA . GLN A 1 104 ? -10.658 -4.905 -5.539 1.00 94.56 104 GLN A CA 1
ATOM 822 C C . GLN A 1 104 ? -10.468 -4.012 -4.309 1.00 94.56 104 GLN A C 1
ATOM 824 O O . GLN A 1 104 ? -10.332 -2.800 -4.431 1.00 94.56 104 GLN A O 1
ATOM 829 N N . GLN A 1 105 ? -10.468 -4.609 -3.117 1.00 94.94 105 GLN A N 1
ATOM 830 C CA . GLN A 1 105 ? -10.298 -3.910 -1.850 1.00 94.94 105 GLN A CA 1
ATOM 831 C C . GLN A 1 105 ? -9.618 -4.821 -0.830 1.00 94.94 105 GLN A C 1
ATOM 833 O O . GLN A 1 105 ? -9.780 -6.046 -0.871 1.00 94.94 105 GLN A O 1
ATOM 838 N N . HIS A 1 106 ? -8.896 -4.222 0.108 1.00 95.12 106 HIS A N 1
ATOM 839 C CA . HIS A 1 106 ? -8.313 -4.920 1.242 1.00 95.12 106 HIS A CA 1
ATOM 840 C C . HIS A 1 106 ? -8.556 -4.132 2.525 1.00 95.12 106 HIS A C 1
ATOM 842 O O . HIS A 1 106 ? -8.346 -2.923 2.569 1.00 95.12 106 HIS A O 1
ATOM 848 N N . THR A 1 107 ? -9.003 -4.832 3.565 1.00 92.12 107 THR A N 1
ATOM 849 C CA . THR A 1 107 ? -9.309 -4.265 4.879 1.00 92.12 107 THR A CA 1
ATOM 850 C C . THR A 1 107 ? -8.430 -4.943 5.917 1.00 92.12 107 THR A C 1
ATOM 852 O O . THR A 1 107 ? -8.386 -6.173 5.977 1.00 92.12 107 THR A O 1
ATOM 855 N N . TRP A 1 108 ? -7.776 -4.152 6.762 1.00 91.94 108 TRP A N 1
ATOM 856 C CA . TRP A 1 108 ? -6.934 -4.639 7.852 1.00 91.94 108 TRP A CA 1
ATOM 857 C C . TRP A 1 108 ? -7.196 -3.848 9.133 1.00 91.94 108 TRP A C 1
ATOM 859 O O . TRP A 1 108 ? -7.845 -2.801 9.125 1.00 91.94 108 TRP A O 1
ATOM 869 N N . ILE A 1 109 ? -6.723 -4.383 10.257 1.00 88.38 109 ILE A N 1
ATOM 870 C CA . ILE A 1 109 ? -6.727 -3.665 11.529 1.00 88.38 109 ILE A CA 1
ATOM 871 C C . ILE A 1 109 ? -5.343 -3.071 11.724 1.00 88.38 109 ILE A C 1
ATOM 873 O O . ILE A 1 109 ? -4.361 -3.805 11.830 1.00 88.38 109 ILE A O 1
ATOM 877 N N . GLU A 1 110 ? -5.270 -1.751 11.775 1.00 85.00 110 GLU A N 1
ATOM 878 C CA . GLU A 1 110 ? -4.053 -1.043 12.123 1.00 85.00 110 GLU A CA 1
ATOM 879 C C . GLU A 1 110 ? -4.060 -0.736 13.618 1.00 85.00 110 GLU A C 1
ATOM 881 O O . GLU A 1 110 ? -5.050 -0.255 14.173 1.00 85.00 110 GLU A O 1
ATOM 886 N N . VAL A 1 111 ? -2.956 -1.060 14.285 1.00 79.81 111 VAL A N 1
ATOM 887 C CA . VAL A 1 111 ? -2.769 -0.753 15.699 1.00 79.81 111 VAL A CA 1
ATOM 888 C C . VAL A 1 111 ? -1.925 0.506 15.783 1.00 79.81 111 VAL A C 1
ATOM 890 O O . VAL A 1 111 ? -0.752 0.480 15.416 1.00 79.81 111 VAL A O 1
ATOM 893 N N . ARG A 1 112 ? -2.517 1.608 16.241 1.00 71.50 112 ARG A N 1
ATOM 894 C CA . ARG A 1 112 ? -1.822 2.888 16.402 1.00 71.50 112 ARG A CA 1
ATOM 895 C C . ARG A 1 112 ? -1.819 3.308 17.862 1.00 71.50 112 ARG A C 1
ATOM 897 O O . ARG A 1 112 ? -2.781 3.083 18.596 1.00 71.50 112 ARG A O 1
ATOM 904 N N . GLU A 1 113 ? -0.732 3.935 18.284 1.00 62.03 113 GLU A N 1
ATOM 905 C CA . GLU A 1 113 ? -0.725 4.699 19.527 1.00 62.03 113 GLU A CA 1
ATOM 906 C C . GLU A 1 113 ? -1.670 5.891 19.361 1.00 62.03 113 GLU A C 1
ATOM 908 O O . GLU A 1 113 ? -1.574 6.623 18.376 1.00 62.03 113 GLU A O 1
ATOM 913 N N . ASN A 1 114 ? -2.610 6.075 20.292 1.00 53.72 114 ASN A N 1
ATOM 914 C CA . ASN A 1 114 ? -3.526 7.210 20.242 1.00 53.72 114 ASN A CA 1
ATOM 915 C C . ASN A 1 114 ? -3.063 8.334 21.188 1.00 53.72 114 ASN A C 1
ATOM 917 O O . ASN A 1 114 ? -3.428 8.303 22.368 1.00 53.72 114 ASN A O 1
ATOM 921 N N . PRO A 1 115 ? -2.344 9.364 20.681 1.00 50.06 115 PRO A N 1
ATOM 922 C CA . PRO A 1 115 ? -1.888 10.519 21.462 1.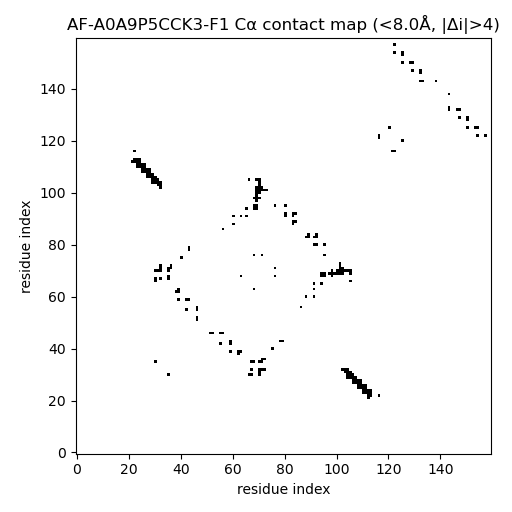00 50.06 115 PRO A CA 1
ATOM 923 C C . PRO A 1 115 ? -2.990 11.241 22.240 1.00 50.06 115 PRO A C 1
ATOM 925 O O . PRO A 1 115 ? -2.723 11.841 23.282 1.00 50.06 115 PRO A O 1
ATOM 928 N N . LEU A 1 116 ? -4.236 11.169 21.768 1.00 48.31 116 LEU A N 1
ATOM 929 C CA . LEU A 1 116 ? -5.365 11.881 22.361 1.00 48.31 116 LEU A CA 1
ATOM 930 C C . LEU A 1 116 ? -5.882 11.224 23.644 1.00 48.31 116 LEU A C 1
ATOM 932 O O . LEU A 1 116 ? -6.492 11.918 24.457 1.00 48.31 116 LEU A O 1
ATOM 936 N N . LEU A 1 117 ? -5.578 9.944 23.891 1.00 48.28 117 LEU A N 1
ATOM 937 C CA . LEU A 1 117 ? -5.916 9.290 25.163 1.00 48.28 117 LEU A CA 1
ATOM 938 C C . LEU A 1 117 ? -4.998 9.741 26.316 1.00 48.28 117 LEU A C 1
ATOM 940 O O . LEU A 1 117 ? -5.361 9.606 27.485 1.00 48.28 117 LEU A O 1
ATOM 944 N N . TRP A 1 118 ? -3.856 10.368 26.004 1.00 47.62 118 TRP A N 1
ATOM 945 C CA . TRP A 1 118 ? -2.993 11.054 26.978 1.00 47.62 118 TRP A CA 1
ATOM 946 C C . TRP A 1 118 ? -3.074 12.578 26.880 1.00 47.62 118 TRP A C 1
ATOM 948 O O . TRP A 1 118 ? -2.225 13.262 27.455 1.00 47.62 118 TRP A O 1
ATOM 958 N N . SER A 1 119 ? -4.087 13.139 26.204 1.00 45.31 119 SER A N 1
ATOM 959 C CA . SER A 1 119 ? -4.391 14.573 26.289 1.00 45.31 119 SER A CA 1
ATOM 960 C C . SER A 1 119 ? -4.783 14.920 27.737 1.00 45.31 119 SER A C 1
ATOM 962 O O . SER A 1 119 ? -5.942 14.890 28.139 1.00 45.31 119 SER A O 1
ATOM 964 N N . ARG A 1 120 ? -3.755 15.135 28.563 1.00 48.06 120 ARG A N 1
ATOM 965 C CA . ARG A 1 120 ? -3.689 15.586 29.962 1.00 48.06 120 ARG A CA 1
ATOM 966 C C . ARG A 1 120 ? -4.543 14.921 31.051 1.00 48.06 120 ARG A C 1
ATOM 968 O O . ARG A 1 120 ? -4.271 15.230 32.210 1.00 48.06 120 ARG A O 1
ATOM 975 N N . ARG A 1 121 ? -5.517 14.048 30.771 1.00 53.50 121 ARG A N 1
ATOM 976 C CA . ARG A 1 121 ? -6.376 13.477 31.833 1.00 53.50 121 ARG A CA 1
ATOM 977 C C . ARG A 1 121 ? -6.609 11.958 31.794 1.00 53.50 121 ARG A C 1
ATOM 979 O O . ARG A 1 121 ? -6.740 11.362 32.861 1.00 53.50 121 ARG A O 1
ATOM 986 N N . GLY A 1 122 ? -6.585 11.294 30.639 1.00 60.12 122 GLY A N 1
ATOM 987 C CA . GLY A 1 122 ? -6.903 9.858 30.563 1.00 60.12 122 GLY A CA 1
ATOM 988 C C . GLY A 1 122 ? -8.285 9.507 31.161 1.00 60.12 122 GLY A C 1
ATOM 989 O O . GLY A 1 122 ? -8.994 10.382 31.662 1.00 60.12 122 GLY A O 1
ATOM 990 N N . PRO A 1 123 ? -8.700 8.230 31.158 1.00 62.78 123 PRO A N 1
ATOM 991 C CA . PRO A 1 123 ? -10.001 7.843 31.711 1.00 62.78 123 PRO A CA 1
ATOM 992 C C . PRO A 1 123 ? -10.074 8.114 33.221 1.00 62.78 123 PRO A C 1
ATOM 994 O O . PRO A 1 123 ? -11.115 8.509 33.737 1.00 62.78 123 PRO A O 1
ATOM 997 N N . ALA A 1 124 ? -8.947 7.994 33.931 1.00 65.38 124 ALA A N 1
ATOM 998 C CA . ALA A 1 124 ? -8.873 8.241 35.367 1.00 65.38 124 ALA A CA 1
ATOM 999 C C . ALA A 1 124 ? -9.193 9.694 35.750 1.00 65.38 124 ALA A C 1
ATOM 1001 O O . ALA A 1 124 ? -9.943 9.904 36.700 1.00 65.38 124 ALA A O 1
ATOM 1002 N N . ALA A 1 125 ? -8.686 10.699 35.026 1.00 66.88 125 ALA A N 1
ATOM 1003 C CA . ALA A 1 125 ? -9.011 12.083 35.367 1.00 66.88 125 ALA A CA 1
ATOM 1004 C C . ALA A 1 125 ? -10.277 12.611 34.678 1.00 66.88 125 ALA A C 1
ATOM 1006 O O . ALA A 1 125 ? -10.810 13.616 35.140 1.00 66.88 125 ALA A O 1
ATOM 1007 N N . ILE A 1 126 ? -10.820 11.923 33.663 1.00 70.44 126 ILE A N 1
ATOM 1008 C CA . ILE A 1 126 ? -12.218 12.142 33.252 1.00 70.44 126 ILE A CA 1
ATOM 1009 C C . ILE A 1 126 ? -13.160 11.686 34.378 1.00 70.44 126 ILE A C 1
ATOM 1011 O O . ILE A 1 126 ? -14.049 12.439 34.766 1.00 70.44 126 ILE A O 1
ATOM 1015 N N . LEU A 1 127 ? -12.923 10.510 34.975 1.00 75.00 127 LEU A N 1
ATOM 1016 C CA . LEU A 1 127 ? -13.685 10.030 36.137 1.00 75.00 127 LEU A CA 1
ATOM 1017 C C . LEU A 1 127 ? -13.542 10.952 37.359 1.00 75.00 127 LEU A C 1
ATOM 1019 O O . LEU A 1 127 ? -14.532 11.221 38.041 1.00 75.00 127 LEU A O 1
ATOM 1023 N N . ASP A 1 128 ? -12.340 11.470 37.622 1.00 72.44 128 ASP A N 1
ATOM 1024 C CA . ASP A 1 128 ? -12.115 12.448 38.696 1.00 72.44 128 ASP A CA 1
ATOM 1025 C C . ASP A 1 128 ? -12.878 13.760 38.444 1.00 72.44 128 ASP A C 1
ATOM 1027 O O . ASP A 1 128 ? -13.510 14.306 39.346 1.00 72.44 128 ASP A O 1
ATOM 1031 N N . GLU A 1 129 ? -12.917 14.232 37.196 1.00 73.31 129 GLU A N 1
ATOM 1032 C CA . GLU A 1 129 ? -13.690 15.417 36.815 1.00 73.31 129 GLU A CA 1
ATOM 1033 C C . GLU A 1 129 ? -15.204 15.186 36.925 1.00 73.31 129 GLU A C 1
ATOM 1035 O O . GLU A 1 129 ? -15.923 16.067 37.395 1.00 73.31 129 GLU A O 1
ATOM 1040 N N . MET A 1 130 ? -15.700 13.996 36.568 1.00 80.12 130 MET A N 1
ATOM 1041 C CA . MET A 1 130 ? -17.105 13.625 36.782 1.00 80.12 130 MET A CA 1
ATOM 1042 C C . MET A 1 130 ? -17.458 13.655 38.271 1.00 80.12 130 MET A C 1
ATOM 1044 O O . MET A 1 130 ? -18.507 14.183 38.641 1.00 80.12 130 MET A O 1
ATOM 1048 N N . ARG A 1 131 ? -16.568 13.153 39.135 1.00 80.50 131 ARG A N 1
ATOM 1049 C CA . ARG A 1 131 ? -16.748 13.202 40.591 1.00 80.50 131 ARG A CA 1
ATOM 1050 C C . ARG A 1 131 ? -16.778 14.638 41.110 1.00 80.50 131 ARG A C 1
ATOM 1052 O O . ARG A 1 131 ? -17.707 15.001 41.822 1.00 80.50 131 ARG A O 1
ATOM 1059 N N . GLN A 1 132 ? -15.838 15.475 40.672 1.00 78.19 132 GLN A N 1
ATOM 1060 C CA . GLN A 1 132 ? -15.802 16.891 41.046 1.00 78.19 132 GLN A CA 1
ATOM 1061 C C . GLN A 1 132 ? -17.076 17.631 40.621 1.00 78.19 132 GLN A C 1
ATOM 1063 O O . GLN A 1 132 ? -17.625 18.379 41.418 1.00 78.19 132 GLN A O 1
ATOM 1068 N N . VAL A 1 133 ? -17.591 17.398 39.407 1.00 80.50 133 VAL A N 1
ATOM 1069 C CA . VAL A 1 133 ? -18.828 18.036 38.907 1.00 80.50 133 VAL A CA 1
ATOM 1070 C C . VAL A 1 133 ? -20.060 17.669 39.747 1.00 80.50 133 VAL A C 1
ATOM 1072 O O . VAL A 1 133 ? -20.983 18.480 39.851 1.00 80.50 133 VAL A O 1
ATOM 1075 N N . MET A 1 134 ? -20.093 16.479 40.353 1.00 76.38 134 MET A N 1
ATOM 1076 C CA . MET A 1 134 ? -21.172 16.094 41.272 1.00 76.38 134 MET A CA 1
ATOM 1077 C C . MET A 1 134 ? -21.068 16.805 42.625 1.00 76.38 134 MET A C 1
ATOM 1079 O O . MET A 1 134 ? -22.101 17.189 43.170 1.00 76.38 134 MET A O 1
ATOM 1083 N N . ASP A 1 135 ? -19.846 17.037 43.109 1.00 76.06 135 ASP A N 1
ATOM 1084 C CA . ASP A 1 135 ? -19.568 17.581 44.444 1.00 76.06 135 ASP A CA 1
ATOM 1085 C C . ASP A 1 135 ? -19.548 19.129 44.506 1.00 76.06 135 ASP A C 1
ATOM 1087 O O . ASP A 1 135 ? -19.422 19.695 45.592 1.00 76.06 135 ASP A O 1
ATOM 1091 N N . VAL A 1 136 ? -19.687 19.851 43.379 1.00 73.38 136 VAL A N 1
ATOM 1092 C CA . VAL A 1 136 ? -19.741 21.330 43.399 1.00 73.38 136 VAL A CA 1
ATOM 1093 C C . VAL A 1 136 ? -21.127 21.842 43.814 1.00 73.38 136 VAL A C 1
ATOM 1095 O O . VAL A 1 136 ? -22.125 21.679 43.099 1.00 73.38 136 VAL A O 1
ATOM 1098 N N . GLU A 1 137 ? -21.177 22.548 44.943 1.00 66.81 137 GLU A N 1
ATOM 1099 C CA . GLU A 1 137 ? -22.346 23.315 45.381 1.00 66.81 137 GLU A CA 1
ATOM 1100 C C . GLU A 1 137 ? -22.441 24.675 44.660 1.00 66.81 137 GLU A C 1
ATOM 1102 O O . GLU A 1 137 ? -21.436 25.320 44.367 1.00 66.81 137 GLU A O 1
ATOM 1107 N N . GLY A 1 138 ? -23.662 25.128 44.354 1.00 66.12 138 GLY A N 1
ATOM 1108 C CA . GLY A 1 138 ? -23.910 26.443 43.735 1.00 66.12 138 GLY A CA 1
ATOM 1109 C C . GLY A 1 138 ? -23.821 26.503 42.202 1.00 66.12 138 GLY A C 1
ATOM 1110 O O . GLY A 1 138 ? -24.025 27.570 41.625 1.00 66.12 138 GLY A O 1
ATOM 1111 N N . VAL A 1 139 ? -23.564 25.380 41.521 1.00 69.75 139 VAL A N 1
ATOM 1112 C CA . VAL A 1 139 ? -23.615 25.293 40.050 1.00 69.75 139 VAL A CA 1
ATOM 1113 C C . VAL A 1 139 ? -25.042 25.022 39.573 1.00 69.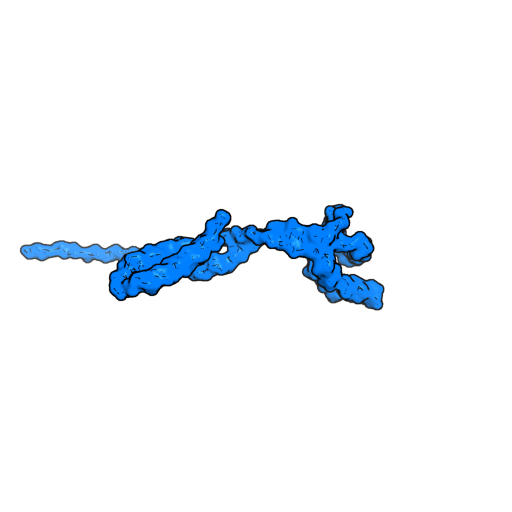75 139 VAL A C 1
ATOM 1115 O O . VAL A 1 139 ? -25.732 24.142 40.092 1.00 69.75 139 VAL A O 1
ATOM 1118 N N . ASP A 1 140 ? -25.461 25.757 38.540 1.00 81.94 140 ASP A N 1
ATOM 1119 C CA . ASP A 1 140 ? -26.728 25.545 37.840 1.00 81.94 140 ASP A CA 1
ATOM 1120 C C . ASP A 1 140 ? -26.867 24.097 37.338 1.00 81.94 140 ASP A C 1
ATOM 1122 O O . ASP A 1 140 ? -25.977 23.538 36.692 1.00 81.94 140 ASP A O 1
ATOM 1126 N N . GLU A 1 141 ? -28.023 23.494 37.599 1.00 80.44 141 GLU A N 1
ATOM 1127 C CA . GLU A 1 141 ? -28.279 22.086 37.303 1.00 80.44 141 GLU A CA 1
ATOM 1128 C C . GLU A 1 141 ? -28.241 21.776 35.799 1.00 80.44 141 GLU A C 1
ATOM 1130 O O . GLU A 1 141 ? -27.873 20.673 35.384 1.00 80.44 141 GLU A O 1
ATOM 1135 N N . ALA A 1 142 ? -28.586 22.743 34.946 1.00 79.06 142 ALA A N 1
ATOM 1136 C CA . ALA A 1 142 ? -28.466 22.565 33.504 1.00 79.06 142 ALA A CA 1
ATOM 1137 C C . ALA A 1 142 ? -26.997 22.636 33.051 1.00 79.06 142 ALA A C 1
ATOM 1139 O O . ALA A 1 142 ? -26.592 21.876 32.170 1.00 79.06 142 ALA A O 1
ATOM 1140 N N . ALA A 1 143 ? -26.175 23.491 33.665 1.00 75.06 143 ALA A N 1
ATOM 1141 C CA . ALA A 1 143 ? -24.732 23.531 33.422 1.00 75.06 143 ALA A CA 1
ATOM 1142 C C . ALA A 1 143 ? -24.033 22.240 33.874 1.00 75.06 143 ALA A C 1
ATOM 1144 O O . ALA A 1 143 ? -23.234 21.685 33.113 1.00 75.06 143 ALA A O 1
ATOM 1145 N N . ARG A 1 144 ? -24.402 21.715 35.049 1.00 80.25 144 ARG A N 1
ATOM 1146 C CA . ARG A 1 144 ? -23.922 20.424 35.565 1.00 80.25 144 ARG A CA 1
ATOM 1147 C C . ARG A 1 144 ? -24.225 19.291 34.587 1.00 80.25 144 ARG A C 1
ATOM 1149 O O . ARG A 1 144 ? -23.323 18.559 34.186 1.00 80.25 144 ARG A O 1
ATOM 1156 N N . ARG A 1 145 ? -25.474 19.203 34.116 1.00 81.75 145 ARG A N 1
ATOM 1157 C CA . ARG A 1 145 ? -25.897 18.186 33.140 1.00 81.75 145 ARG A CA 1
ATOM 1158 C C . ARG A 1 145 ? -25.185 18.294 31.797 1.00 81.75 145 ARG A C 1
ATOM 1160 O O . ARG A 1 145 ? -24.820 17.262 31.240 1.00 81.75 145 ARG A O 1
ATOM 1167 N N . ARG A 1 146 ? -24.963 19.506 31.278 1.00 75.50 146 ARG A N 1
ATOM 1168 C CA . ARG A 1 146 ? -24.201 19.705 30.029 1.00 75.50 146 ARG A CA 1
ATOM 1169 C C . ARG A 1 146 ? -22.757 19.237 30.175 1.00 75.50 146 ARG A C 1
ATOM 1171 O O . ARG A 1 146 ? -22.244 18.549 29.298 1.00 75.50 146 ARG A O 1
ATOM 1178 N N . LYS A 1 147 ? -22.116 19.577 31.296 1.00 75.00 147 LYS A N 1
ATOM 1179 C CA . LYS A 1 147 ? -20.738 19.166 31.569 1.00 75.00 147 LYS A CA 1
ATOM 1180 C C . LYS A 1 147 ? -20.622 17.652 31.759 1.00 75.00 147 LYS A C 1
ATOM 1182 O O . LYS A 1 147 ? -19.692 17.059 31.228 1.00 75.00 147 LYS A O 1
ATOM 1187 N N . MET A 1 148 ? -21.578 17.033 32.451 1.00 80.62 148 MET A N 1
ATOM 1188 C CA . MET A 1 148 ? -21.608 15.583 32.644 1.00 80.62 148 MET A CA 1
ATOM 1189 C C . MET A 1 148 ? -21.775 14.825 31.321 1.00 80.62 148 MET A C 1
ATOM 1191 O O . MET A 1 148 ? -21.043 13.871 31.086 1.00 80.62 148 MET A O 1
ATOM 1195 N N . HIS A 1 149 ? -22.666 15.276 30.427 1.00 80.56 149 HIS A N 1
ATOM 1196 C CA . HIS A 1 149 ? -22.811 14.669 29.095 1.00 80.56 149 HIS A CA 1
ATOM 1197 C C . HIS A 1 149 ? -21.503 14.706 28.302 1.00 80.56 149 HIS A C 1
ATOM 1199 O O . HIS A 1 149 ? -21.084 13.683 27.778 1.00 80.56 149 HIS A O 1
ATOM 1205 N N . LEU A 1 150 ? -20.804 15.844 28.303 1.00 71.75 150 LEU A N 1
ATOM 1206 C CA . LEU A 1 150 ? -19.521 15.970 27.612 1.00 71.75 150 LEU A CA 1
ATOM 1207 C C . LEU A 1 150 ? -18.472 14.970 28.134 1.00 71.75 150 LEU A C 1
ATOM 1209 O O . LEU A 1 150 ? -17.727 14.392 27.349 1.00 71.75 150 LEU A O 1
ATOM 1213 N N . LEU A 1 151 ? -18.407 14.763 29.453 1.00 73.56 151 LEU A N 1
ATOM 1214 C CA . LEU A 1 151 ? -17.462 13.820 30.064 1.00 73.56 151 LEU A CA 1
ATOM 1215 C C . LEU A 1 151 ? -17.835 12.359 29.766 1.00 73.56 151 LEU A C 1
ATOM 1217 O O . LEU A 1 151 ? -16.948 11.530 29.579 1.00 73.56 151 LEU A O 1
ATOM 1221 N N . ILE A 1 152 ? -19.132 12.047 29.674 1.00 79.69 152 ILE A N 1
ATOM 1222 C CA . ILE A 1 152 ? -19.621 10.721 29.271 1.00 79.69 152 ILE A CA 1
ATOM 1223 C C . ILE A 1 152 ? -19.258 10.434 27.813 1.00 79.69 152 ILE A C 1
ATOM 1225 O O . ILE A 1 152 ? -18.714 9.368 27.536 1.00 79.69 152 ILE A O 1
ATOM 1229 N N . ASP A 1 153 ? -19.482 11.384 26.905 1.00 72.31 153 ASP A N 1
ATOM 1230 C CA . ASP A 1 153 ? -19.114 11.237 25.492 1.00 72.31 153 ASP A CA 1
ATOM 1231 C C . ASP A 1 153 ? -17.600 11.008 25.343 1.00 72.31 153 ASP A C 1
ATOM 1233 O O . ASP A 1 153 ? -17.154 10.172 24.560 1.00 72.31 153 ASP A O 1
ATOM 1237 N N . GLN A 1 154 ? -16.793 11.687 26.165 1.00 67.88 154 GLN A N 1
ATOM 1238 C CA . GLN A 1 154 ? -15.347 11.466 26.226 1.00 67.88 154 GLN A CA 1
ATOM 1239 C C . GLN A 1 154 ? -14.974 10.088 26.796 1.00 67.88 154 GLN A C 1
ATOM 1241 O O . GLN A 1 154 ? -14.018 9.482 26.317 1.00 67.88 154 GLN A O 1
ATOM 1246 N N . MET A 1 155 ? -15.713 9.568 27.784 1.00 70.50 155 MET A N 1
ATOM 1247 C CA . MET A 1 155 ? -15.514 8.217 28.332 1.00 70.50 155 MET A CA 1
ATOM 1248 C C . MET A 1 155 ? -15.892 7.114 27.344 1.00 70.50 155 MET A C 1
ATOM 1250 O O . MET A 1 155 ? -15.238 6.073 27.326 1.00 70.50 155 MET A O 1
ATOM 1254 N N . GLN A 1 156 ? -16.915 7.320 26.514 1.00 69.75 156 GLN A N 1
ATOM 1255 C CA . GLN A 1 156 ? -17.355 6.327 25.527 1.00 69.75 156 GLN A CA 1
ATOM 1256 C C . GLN A 1 156 ? -16.276 6.005 24.490 1.00 69.75 156 GLN A C 1
ATOM 1258 O O . GLN A 1 156 ? -16.235 4.890 23.987 1.00 69.75 156 GLN A O 1
ATOM 1263 N N . VAL A 1 157 ? -15.334 6.921 24.250 1.00 65.50 157 VAL A N 1
ATOM 1264 C CA . VAL A 1 157 ? -14.159 6.677 23.395 1.00 65.50 157 VAL A CA 1
ATOM 1265 C C . VAL A 1 157 ? -13.251 5.561 23.948 1.00 65.50 157 VAL A C 1
ATOM 1267 O O . VAL A 1 157 ? -12.470 4.975 23.202 1.00 65.50 157 VAL A O 1
ATOM 1270 N N . TYR A 1 158 ? -13.354 5.238 25.243 1.00 57.41 158 TYR A N 1
ATOM 1271 C CA . TYR A 1 158 ? -12.549 4.214 25.922 1.00 57.41 158 TYR A CA 1
ATOM 1272 C C . TYR A 1 158 ? -13.274 2.874 26.123 1.00 57.41 158 TYR A C 1
ATOM 1274 O O . TYR A 1 158 ? -12.654 1.930 26.618 1.00 57.41 158 TYR A O 1
ATOM 1282 N N . ILE A 1 159 ? -14.565 2.778 25.793 1.00 56.34 159 ILE A N 1
ATOM 1283 C CA . ILE A 1 159 ? -15.363 1.558 25.970 1.00 56.34 159 ILE A CA 1
ATOM 1284 C C . ILE A 1 159 ? -15.514 0.896 24.587 1.00 56.34 159 ILE A C 1
ATOM 1286 O O . ILE A 1 159 ? -16.119 1.515 23.713 1.00 56.34 159 ILE A O 1
ATOM 1290 N N . PRO A 1 160 ? -14.931 -0.297 24.357 1.00 51.44 160 PRO A N 1
ATOM 1291 C CA . PRO A 1 160 ? -15.014 -1.003 23.076 1.00 51.44 160 PRO A CA 1
ATOM 1292 C C . PRO A 1 160 ? -16.420 -1.519 22.748 1.00 51.44 160 PRO A C 1
ATOM 1294 O O . PRO A 1 160 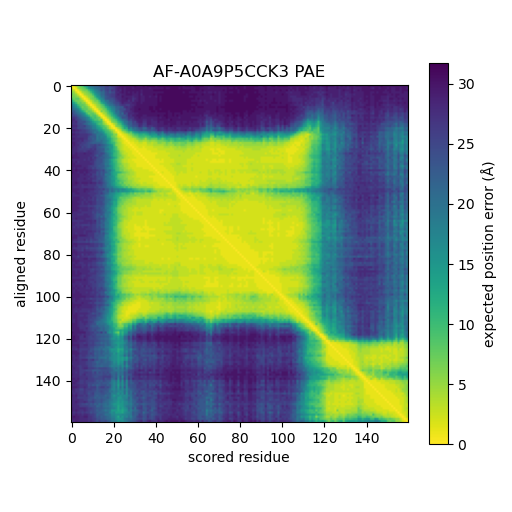? -17.196 -1.794 23.693 1.00 51.44 160 PRO A O 1
#

Solvent-accessible surface area (backbone atoms only — not comparable to full-atom values): 9852 Å² total; per-residue (Å²): 137,85,83,85,91,81,88,82,83,80,80,79,80,75,80,76,87,66,83,79,81,84,59,70,42,81,41,84,46,74,49,42,24,67,61,36,43,69,74,43,47,68,56,52,56,47,54,75,77,42,76,94,48,69,69,60,53,50,51,49,60,72,70,58,46,64,70,40,51,33,17,37,55,71,70,58,50,51,53,49,48,55,49,22,64,75,71,66,37,61,69,57,43,54,38,54,71,69,31,74,54,88,36,66,56,48,72,49,75,46,77,40,75,48,72,72,58,63,62,89,41,39,72,69,42,47,52,50,49,53,51,51,61,71,72,55,80,93,64,56,68,68,58,47,51,54,53,47,52,54,48,49,61,60,48,52,79,75,57,132

pLDDT: mean 77.28, std 20.3, range [31.91, 96.88]

Radius of gyration: 28.35 Å; Cα contacts (8 Å, |Δi|>4): 129; chains: 1; bounding box: 46×40×101 Å

Sequence (160 aa):
MTHEQQSTVANVITRTDSPSPSVMVRERMTITREDAVIAVRGQIDTIWNSAWDVNLNNKLKETLTEQMVIVLPPDIKEELTTWARMSGSTCVETWLERATEDKQQHTWIEVRENPLLWSRRGPAAILDEMRQVMDVEGVDEAARRRKMHLLIDQMQVYIP

Foldseek 3Di:
DDDDDDDDPPPPPPPPPDPDDFDKDKDKDKDFQVNLCVQQVVLLVDCVVDDHDPVSLVVNVVSDDLQSLLQHDPVVLVSQCVSCVVNVVVVSVVSSVVSPDNDRMDIDIDIDRDVVCPPPAHLNNLVVVLVVLVPDPPDDPVVSVVSNVVSVVVNVVVPD

Organism: NCBI:txid1567552

Secondary structure (DSSP, 8-state):
-----------------PPPP--EEEEEEEEEHHHHHHHHHHHHHHHHHSS--HHHHHHHHHH--HHHHHHS-HHHHHHHHHHHHHHT-HHHHHHHHH--S--SEEEEEEEEE-GGGGSSSHHHHHHHHHHHHHH-TT--HHHHHHHHHHHHHHHHTT--